Protein AF-A0A7F5RDA1-F1 (afdb_monomer_lite)

Radius of gyration: 29.88 Å; chains: 1; bounding box: 50×52×78 Å

Organism: Agrilus planipennis (NCBI:txid224129)

pLDDT: mean 78.83, std 20.37, range [35.5, 97.31]

Sequence (115 aa):
MEKRYKLVNLDRPDRLELRMHDFHASDVPRGCAPYSLDVLADSQQRKLNKLKVNIVRENQKYLAIHPEVRALVALLLRYIFAKFPHFHIHRSITDFFSQSRAEIENAVTEYLLEK

Structure (mmCIF, N/CA/C/O backbone):
data_AF-A0A7F5RDA1-F1
#
_entry.id   AF-A0A7F5RDA1-F1
#
loop_
_atom_site.group_PDB
_atom_site.id
_atom_site.type_symbol
_atom_site.label_atom_id
_atom_site.label_alt_id
_atom_site.label_comp_id
_atom_site.label_asym_id
_atom_site.label_entity_id
_atom_site.label_seq_id
_atom_site.pdbx_PDB_ins_code
_atom_site.Cartn_x
_atom_site.Cartn_y
_atom_site.Cartn_z
_atom_site.occupancy
_atom_site.B_iso_or_equiv
_atom_site.auth_seq_id
_atom_site.auth_comp_id
_atom_site.auth_asym_id
_atom_site.auth_atom_id
_atom_site.pdbx_PDB_model_num
ATOM 1 N N . MET A 1 1 ? 11.319 39.990 -41.367 1.00 37.06 1 MET A N 1
ATOM 2 C CA . MET A 1 1 ? 10.971 39.442 -42.694 1.00 37.06 1 MET A CA 1
ATOM 3 C C . MET A 1 1 ? 11.140 37.935 -42.660 1.00 37.06 1 MET A C 1
ATOM 5 O O . MET A 1 1 ? 12.115 37.449 -4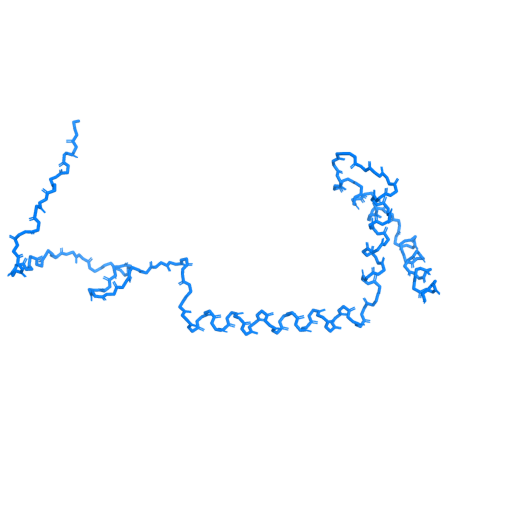2.101 1.00 37.06 1 MET A O 1
ATOM 9 N N . GLU A 1 2 ? 10.138 37.232 -43.174 1.00 35.53 2 GLU A N 1
ATOM 10 C CA . GLU A 1 2 ? 9.931 35.784 -43.117 1.00 35.53 2 GLU A CA 1
ATOM 11 C C . GLU A 1 2 ? 11.100 34.975 -43.690 1.00 35.53 2 GLU A C 1
ATOM 13 O O . GLU A 1 2 ? 11.558 35.220 -44.808 1.00 35.53 2 GLU A O 1
ATOM 18 N N . LYS A 1 3 ? 11.530 33.932 -42.972 1.00 39.75 3 LYS A N 1
ATOM 19 C CA . LYS A 1 3 ? 12.327 32.863 -43.580 1.00 39.75 3 LYS A CA 1
ATOM 20 C C . LYS A 1 3 ? 11.365 31.928 -44.313 1.00 39.75 3 LYS A C 1
ATOM 22 O O . LYS A 1 3 ? 10.772 31.038 -43.715 1.00 39.75 3 LYS A O 1
ATOM 27 N N . ARG A 1 4 ? 11.182 32.174 -45.613 1.00 35.50 4 ARG A N 1
ATOM 28 C CA . ARG A 1 4 ? 10.452 31.282 -46.524 1.00 35.50 4 ARG A CA 1
ATOM 29 C C . ARG A 1 4 ? 11.172 29.935 -46.606 1.00 35.50 4 ARG A C 1
ATOM 31 O O . ARG A 1 4 ? 12.271 29.855 -47.152 1.00 35.50 4 ARG A O 1
ATOM 38 N N . TYR A 1 5 ? 10.542 28.882 -46.097 1.00 38.34 5 TYR A N 1
ATOM 39 C CA . TYR A 1 5 ? 10.940 27.506 -46.377 1.00 38.34 5 TYR A CA 1
ATOM 40 C C . TYR A 1 5 ? 10.716 27.229 -47.866 1.00 38.34 5 TYR A C 1
ATOM 42 O O . TYR A 1 5 ? 9.590 27.305 -48.355 1.00 38.34 5 TYR A O 1
ATOM 50 N N . LYS A 1 6 ? 11.786 26.925 -48.605 1.00 39.88 6 LYS A N 1
ATOM 51 C CA . LYS A 1 6 ? 11.656 26.316 -49.930 1.00 39.88 6 LYS A CA 1
ATOM 52 C C . LYS A 1 6 ? 11.524 24.812 -49.729 1.00 39.88 6 LYS A C 1
ATOM 54 O O . LYS A 1 6 ? 12.502 24.144 -49.410 1.00 39.88 6 LYS A O 1
ATOM 59 N N . LEU A 1 7 ? 10.309 24.304 -49.916 1.00 46.53 7 LEU A N 1
ATOM 60 C CA . LEU A 1 7 ? 10.079 22.905 -50.253 1.00 46.53 7 LEU A CA 1
ATOM 61 C C . LEU A 1 7 ? 10.786 22.657 -51.590 1.00 46.53 7 LEU A C 1
ATOM 63 O O . LEU A 1 7 ? 10.384 23.209 -52.614 1.00 46.53 7 LEU A O 1
ATOM 67 N N . VAL A 1 8 ? 11.886 21.909 -51.570 1.00 43.41 8 VAL A N 1
ATOM 68 C CA . VAL A 1 8 ? 12.525 21.440 -52.799 1.00 43.41 8 VAL A CA 1
ATOM 69 C C . VAL A 1 8 ? 11.970 20.053 -53.070 1.00 43.41 8 VAL A C 1
ATOM 71 O O . VAL A 1 8 ? 12.173 19.132 -52.282 1.00 43.41 8 VAL A O 1
ATOM 74 N N . ASN A 1 9 ? 11.219 19.961 -54.167 1.00 38.00 9 ASN A N 1
ATOM 75 C CA . ASN A 1 9 ? 10.690 18.728 -54.728 1.00 38.00 9 ASN A CA 1
ATOM 76 C C . ASN A 1 9 ? 11.792 17.660 -54.801 1.00 38.00 9 ASN A C 1
ATOM 78 O O . ASN A 1 9 ? 12.859 17.899 -55.374 1.00 38.00 9 ASN A O 1
ATOM 82 N N . LEU A 1 10 ? 11.517 16.495 -54.207 1.00 43.59 10 LEU A N 1
ATOM 83 C CA . LEU A 1 10 ? 12.310 15.281 -54.366 1.00 43.59 10 LEU A CA 1
ATOM 84 C C . LEU A 1 10 ? 12.111 14.751 -55.790 1.00 43.59 10 LEU A C 1
ATOM 86 O O . LEU A 1 10 ? 11.250 13.916 -56.025 1.00 43.59 10 LEU A O 1
ATOM 90 N N . ASP A 1 11 ? 12.925 15.226 -56.724 1.00 41.59 11 ASP A N 1
ATOM 91 C CA . ASP A 1 11 ? 13.072 14.627 -58.051 1.00 41.59 11 ASP A CA 1
ATOM 92 C C . ASP A 1 11 ? 14.565 14.536 -58.385 1.00 41.59 11 ASP A C 1
ATOM 94 O O . ASP A 1 11 ? 15.102 15.395 -59.087 1.00 41.59 11 ASP A O 1
ATOM 98 N N . ARG A 1 12 ? 15.251 13.532 -57.806 1.00 39.81 12 ARG A N 1
ATOM 99 C CA . ARG A 1 12 ? 16.418 12.794 -58.358 1.00 39.81 12 ARG A CA 1
ATOM 100 C C . ARG A 1 12 ? 17.105 11.928 -57.279 1.00 39.81 12 ARG A C 1
ATOM 102 O O . ARG A 1 12 ? 17.445 12.465 -56.226 1.00 39.81 12 ARG A O 1
ATOM 109 N N . PRO A 1 13 ? 17.380 10.635 -57.542 1.00 41.84 13 PRO A N 1
ATOM 110 C CA . PRO A 1 13 ? 17.905 9.708 -56.534 1.00 41.84 13 PRO A CA 1
ATOM 111 C C . PRO A 1 13 ? 19.432 9.725 -56.299 1.00 41.84 13 PRO A C 1
ATOM 113 O O . PRO A 1 13 ? 19.883 9.050 -55.381 1.00 41.84 13 PRO A O 1
ATOM 116 N N . ASP A 1 14 ? 20.244 10.508 -57.029 1.00 40.12 14 ASP A N 1
ATOM 117 C CA . ASP A 1 14 ? 21.689 10.192 -57.132 1.00 40.12 14 ASP A CA 1
ATOM 118 C C . ASP A 1 14 ? 22.685 11.305 -56.742 1.00 40.12 14 ASP A C 1
ATOM 120 O O . ASP A 1 14 ? 23.835 11.301 -57.183 1.00 40.12 14 ASP A O 1
ATOM 124 N N . ARG A 1 15 ? 22.314 12.277 -55.900 1.00 40.91 15 ARG A N 1
ATOM 125 C CA . ARG A 1 15 ? 23.298 13.239 -55.354 1.00 40.91 15 ARG A CA 1
ATOM 126 C C . ARG A 1 15 ? 23.169 13.412 -53.847 1.00 40.91 15 ARG A C 1
ATOM 128 O O . ARG A 1 15 ? 22.481 14.302 -53.358 1.00 40.91 15 ARG A O 1
ATOM 135 N N . LEU A 1 16 ? 23.911 12.581 -53.116 1.00 47.62 16 LEU A N 1
ATOM 136 C CA . LEU A 1 16 ? 24.330 12.873 -51.749 1.00 47.62 16 LEU A CA 1
ATOM 137 C C . LEU A 1 16 ? 25.298 14.064 -51.775 1.00 47.62 16 LEU A C 1
ATOM 139 O O . LEU A 1 16 ? 26.506 13.896 -51.923 1.00 47.62 16 LEU A O 1
ATOM 143 N N . GLU A 1 17 ? 24.780 15.275 -51.588 1.00 46.06 17 GLU A N 1
ATOM 144 C CA . GLU A 1 17 ? 25.593 16.323 -50.977 1.00 46.06 17 GLU A CA 1
ATOM 145 C C . GLU A 1 17 ? 25.880 15.874 -49.540 1.00 46.06 17 GLU A C 1
ATOM 147 O O . GLU A 1 17 ? 25.048 16.025 -48.643 1.00 46.06 17 GLU A O 1
ATOM 152 N N . LEU A 1 18 ? 27.055 15.277 -49.313 1.00 48.94 18 LEU A N 1
ATOM 153 C CA . LEU A 1 18 ? 27.649 15.194 -47.982 1.00 48.94 18 LEU A CA 1
ATOM 154 C C . LEU A 1 18 ? 27.946 16.626 -47.532 1.00 48.94 18 LEU A C 1
ATOM 156 O O . LEU A 1 18 ? 29.062 17.124 -47.642 1.00 48.94 18 LEU A O 1
ATOM 160 N N . ARG A 1 19 ? 26.915 17.312 -47.037 1.00 51.22 19 ARG A N 1
ATOM 161 C CA . ARG A 1 19 ? 27.124 18.465 -46.175 1.00 51.22 19 ARG A CA 1
ATOM 162 C C . ARG A 1 19 ? 27.894 17.935 -44.976 1.00 51.22 19 ARG A C 1
ATOM 164 O O . ARG A 1 19 ? 27.397 17.051 -44.280 1.00 51.22 19 ARG A O 1
ATOM 171 N N . MET A 1 20 ? 29.119 18.420 -44.795 1.00 51.47 20 MET A N 1
ATOM 172 C CA . MET A 1 20 ? 29.875 18.240 -43.562 1.00 51.47 20 MET A CA 1
ATOM 173 C C . MET A 1 20 ? 29.068 18.888 -42.435 1.00 51.47 20 MET A C 1
ATOM 175 O O . MET A 1 20 ? 29.202 20.077 -42.168 1.00 51.47 20 MET A O 1
ATOM 179 N N . HIS A 1 21 ? 28.154 18.125 -41.849 1.00 61.19 21 HIS A N 1
ATOM 180 C CA . HIS A 1 21 ? 27.632 18.410 -40.529 1.00 61.19 21 HIS A CA 1
ATOM 181 C C . HIS A 1 21 ? 28.572 17.728 -39.543 1.00 61.19 21 HIS A C 1
ATOM 183 O O . HIS A 1 21 ? 28.879 16.543 -39.702 1.00 61.19 21 HIS A O 1
ATOM 189 N N . ASP A 1 22 ? 29.065 18.496 -38.575 1.00 64.12 22 ASP A N 1
ATOM 190 C CA . ASP A 1 22 ? 29.837 17.958 -37.463 1.00 64.12 22 ASP A CA 1
ATOM 191 C C . ASP A 1 22 ? 29.021 16.857 -36.785 1.00 64.12 22 ASP A C 1
ATOM 193 O O . ASP A 1 22 ? 27.824 17.023 -36.552 1.00 64.12 22 ASP A O 1
ATOM 197 N N . PHE A 1 23 ? 29.664 15.722 -36.508 1.00 63.78 23 PHE A N 1
ATOM 198 C CA . PHE A 1 23 ? 29.030 14.601 -35.824 1.00 63.78 23 PHE A CA 1
ATOM 199 C C . PHE A 1 23 ? 28.402 15.084 -34.513 1.00 63.78 23 PHE A C 1
ATOM 201 O O . PHE A 1 23 ? 29.120 15.496 -33.598 1.00 63.78 23 PHE A O 1
ATOM 208 N N . HIS A 1 24 ? 27.077 15.001 -34.401 1.00 62.94 24 HIS A N 1
ATOM 209 C CA . HIS A 1 24 ? 26.389 15.195 -33.136 1.00 62.94 24 HIS A CA 1
ATOM 210 C C . HIS A 1 24 ? 26.016 13.824 -32.568 1.00 62.94 24 HIS A C 1
ATOM 212 O O . HIS A 1 24 ? 25.428 12.991 -33.250 1.00 62.94 24 HIS A O 1
ATOM 218 N N . ALA A 1 25 ? 26.328 13.559 -31.297 1.00 62.22 25 ALA A N 1
ATOM 219 C CA . ALA A 1 25 ? 26.115 12.239 -30.682 1.00 62.22 25 ALA A CA 1
ATOM 220 C C . ALA A 1 25 ? 24.635 11.798 -30.618 1.00 62.22 25 ALA A C 1
ATOM 222 O O . ALA A 1 25 ? 24.342 10.643 -30.319 1.00 62.22 25 ALA A O 1
ATOM 223 N N . SER A 1 26 ? 23.708 12.718 -30.887 1.00 63.25 26 SER A N 1
ATOM 224 C CA . SER A 1 26 ? 22.268 12.464 -30.989 1.00 63.25 26 SER A CA 1
ATOM 225 C C . SER A 1 26 ? 21.754 12.400 -32.433 1.00 63.25 26 SER A C 1
ATOM 227 O O . SER A 1 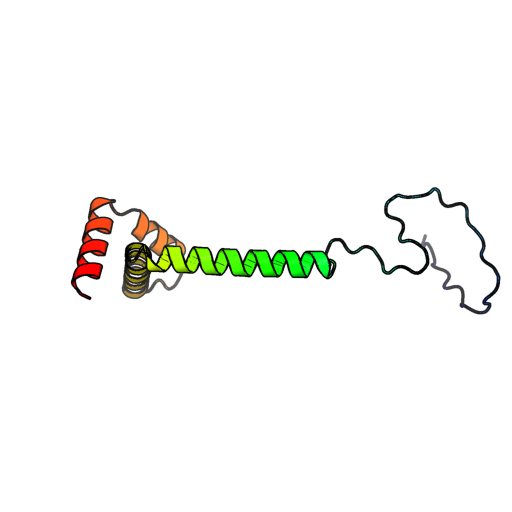26 ? 20.544 12.298 -32.633 1.00 63.25 26 SER A O 1
ATOM 229 N N . ASP A 1 27 ? 22.638 12.472 -33.433 1.00 68.00 27 ASP A N 1
ATOM 230 C CA . ASP A 1 27 ? 22.268 12.262 -34.828 1.00 68.00 27 ASP A CA 1
ATOM 231 C C . ASP A 1 27 ? 21.885 10.800 -35.041 1.00 68.00 27 ASP A C 1
ATOM 233 O O . ASP A 1 27 ? 22.611 9.863 -34.701 1.00 68.00 27 ASP A O 1
ATOM 237 N N . VAL A 1 28 ? 20.707 10.600 -35.621 1.00 65.94 28 VAL A N 1
ATOM 238 C CA . VAL A 1 28 ? 20.181 9.273 -35.918 1.00 65.94 28 VAL A CA 1
ATOM 239 C C . VAL A 1 28 ? 20.999 8.693 -37.076 1.00 65.94 28 VAL A C 1
ATOM 241 O O . VAL A 1 28 ? 21.059 9.321 -38.138 1.00 65.94 28 VAL A O 1
ATOM 244 N N . PRO A 1 29 ? 21.628 7.510 -36.924 1.00 71.00 29 PRO A N 1
ATOM 245 C CA . PRO A 1 29 ? 22.377 6.892 -38.010 1.00 71.00 29 PRO A CA 1
ATOM 246 C C . PRO A 1 29 ? 21.503 6.730 -39.257 1.00 71.00 29 PRO A C 1
ATOM 248 O O . PRO A 1 29 ? 20.323 6.384 -39.162 1.00 71.00 29 PRO A O 1
ATOM 251 N N . ARG A 1 30 ? 22.077 6.963 -40.443 1.00 65.25 30 ARG A N 1
ATOM 252 C CA . ARG A 1 30 ? 21.354 6.788 -41.712 1.00 65.25 30 ARG A CA 1
ATOM 253 C C . ARG A 1 30 ? 20.753 5.380 -41.793 1.00 65.25 30 ARG A C 1
ATOM 255 O O . ARG A 1 30 ? 21.473 4.398 -41.655 1.00 65.25 30 ARG A O 1
ATOM 262 N N . GLY A 1 31 ? 19.445 5.305 -42.043 1.00 64.88 31 GLY A N 1
ATOM 263 C CA . GLY A 1 31 ? 18.693 4.046 -42.115 1.00 64.88 31 GLY A CA 1
ATOM 264 C C . GLY A 1 31 ? 18.102 3.562 -40.784 1.00 64.88 31 GLY A C 1
ATOM 265 O O . GLY A 1 31 ? 17.379 2.570 -40.788 1.00 64.88 31 GLY A O 1
ATOM 266 N N . CYS A 1 32 ? 18.352 4.255 -39.669 1.00 62.84 32 CYS A N 1
ATOM 267 C CA . CYS A 1 32 ? 17.727 3.967 -38.378 1.00 62.84 32 CYS A CA 1
ATOM 268 C C . CYS A 1 32 ? 16.523 4.881 -38.114 1.00 62.84 32 CYS A C 1
ATOM 270 O O . CYS A 1 32 ? 16.484 6.033 -38.549 1.00 62.84 32 CYS A O 1
ATOM 272 N N . ALA A 1 33 ? 15.540 4.368 -37.369 1.00 59.59 33 ALA A N 1
ATOM 273 C CA . ALA A 1 33 ? 14.450 5.184 -36.845 1.00 59.59 33 ALA A CA 1
ATOM 274 C C . ALA A 1 33 ? 14.986 6.211 -35.825 1.00 59.59 33 ALA A C 1
ATOM 276 O O . ALA A 1 33 ? 15.992 5.930 -35.164 1.00 59.59 33 ALA A O 1
ATOM 277 N N . PRO A 1 34 ? 14.334 7.379 -35.665 1.00 62.66 34 PRO A N 1
ATOM 278 C CA . PRO A 1 34 ? 14.766 8.379 -34.700 1.00 62.66 34 PRO A CA 1
ATOM 279 C C . PRO A 1 34 ? 14.842 7.811 -33.283 1.00 62.66 34 PRO A C 1
ATOM 281 O O . PRO A 1 34 ? 13.908 7.142 -32.842 1.00 62.66 34 PRO A O 1
ATOM 284 N N . TYR A 1 35 ? 15.932 8.094 -32.560 1.00 59.56 35 TYR A N 1
ATOM 285 C CA . TYR A 1 35 ? 16.025 7.780 -31.133 1.00 59.56 35 TYR A CA 1
ATOM 286 C C . TYR A 1 35 ? 14.955 8.584 -30.384 1.00 59.56 35 TYR A C 1
ATOM 288 O O . TYR A 1 35 ? 15.126 9.774 -30.129 1.00 59.56 35 TYR A O 1
ATOM 296 N N . SER A 1 36 ? 13.839 7.940 -30.046 1.00 62.62 36 SER A N 1
ATOM 297 C CA . SER A 1 36 ? 12.848 8.488 -29.125 1.00 62.62 36 SER A CA 1
ATOM 298 C C . SER A 1 36 ? 13.161 7.965 -27.730 1.00 62.62 36 SER A C 1
ATOM 300 O O . SER A 1 36 ? 13.085 6.763 -27.479 1.00 62.62 36 SER A O 1
ATOM 302 N N . LEU A 1 37 ? 13.519 8.871 -26.819 1.00 60.28 37 LEU A N 1
ATOM 303 C CA . LEU A 1 37 ? 13.723 8.543 -25.403 1.00 60.28 37 LEU A CA 1
ATOM 304 C C . LEU A 1 37 ? 12.433 8.044 -24.728 1.00 60.28 37 LEU A C 1
ATOM 306 O O . LEU A 1 37 ? 12.497 7.440 -23.660 1.00 60.28 37 LEU A O 1
ATOM 310 N N . ASP A 1 38 ? 11.284 8.256 -25.373 1.00 63.06 38 ASP A N 1
ATOM 311 C CA . ASP A 1 38 ? 9.962 7.866 -24.888 1.00 63.06 38 ASP A CA 1
ATOM 312 C C . ASP A 1 38 ? 9.593 6.418 -25.251 1.00 63.06 38 ASP A C 1
ATOM 314 O O . ASP A 1 38 ? 8.578 5.900 -24.781 1.00 63.06 38 ASP A O 1
ATOM 318 N N . VAL A 1 39 ? 10.402 5.739 -26.075 1.00 70.50 39 VAL A N 1
ATOM 319 C CA . VAL A 1 39 ? 10.116 4.379 -26.548 1.00 70.50 39 VAL A CA 1
ATOM 320 C C . VAL A 1 39 ? 11.179 3.413 -26.041 1.00 70.50 39 VAL A C 1
ATOM 322 O O . VAL A 1 39 ? 12.333 3.428 -26.465 1.00 70.50 39 VAL A O 1
ATOM 325 N N . LEU A 1 40 ? 10.771 2.528 -25.130 1.00 79.19 40 LEU A N 1
ATOM 326 C CA . LEU A 1 40 ? 11.610 1.424 -24.677 1.00 79.19 40 LEU A CA 1
ATOM 327 C C . LEU A 1 40 ? 11.847 0.445 -25.829 1.00 79.19 40 LEU A C 1
ATOM 329 O O . LEU A 1 40 ? 10.904 0.001 -26.480 1.00 79.19 40 LEU A O 1
ATOM 333 N N . ALA A 1 41 ? 13.098 0.035 -26.022 1.00 82.38 41 ALA A N 1
ATOM 334 C CA . ALA A 1 41 ? 13.416 -1.070 -26.918 1.00 82.38 41 ALA A CA 1
ATOM 335 C C . ALA A 1 41 ? 12.764 -2.374 -26.422 1.00 82.38 41 ALA A C 1
ATOM 337 O O . ALA A 1 41 ? 12.596 -2.579 -25.217 1.00 82.38 41 ALA A O 1
ATOM 338 N N . ASP A 1 42 ? 12.488 -3.323 -27.318 1.00 83.69 42 ASP A N 1
ATOM 339 C CA . ASP A 1 42 ? 11.819 -4.590 -26.972 1.00 83.69 42 ASP A CA 1
ATOM 340 C C . ASP A 1 42 ? 12.510 -5.367 -25.838 1.00 83.69 42 ASP A C 1
ATOM 342 O O . ASP A 1 42 ? 11.873 -6.029 -25.015 1.00 83.69 42 ASP A O 1
ATOM 346 N N . SER A 1 43 ? 13.843 -5.320 -25.772 1.00 85.81 43 SER A N 1
ATOM 347 C CA . SER A 1 43 ? 14.619 -5.922 -24.680 1.00 85.81 43 SER A CA 1
ATOM 348 C C . SER A 1 43 ? 14.362 -5.228 -23.335 1.00 85.81 43 SER A C 1
ATOM 350 O O . SER A 1 43 ? 14.182 -5.903 -22.318 1.00 85.81 43 SER A O 1
ATOM 352 N N . GLN A 1 44 ? 14.281 -3.897 -23.330 1.00 86.50 44 GLN A N 1
ATOM 353 C CA . GLN A 1 44 ? 13.977 -3.086 -22.152 1.00 86.50 44 GLN A CA 1
ATOM 354 C C . GLN A 1 44 ? 12.525 -3.286 -21.711 1.00 86.50 44 GLN A C 1
ATOM 356 O O . GLN A 1 44 ? 12.278 -3.501 -20.525 1.00 86.50 44 GLN A O 1
ATOM 361 N N . GLN A 1 45 ? 11.580 -3.324 -22.653 1.00 87.31 45 GLN A N 1
ATOM 362 C CA . GLN A 1 45 ? 10.173 -3.597 -22.369 1.00 87.31 45 GLN A CA 1
ATOM 363 C C . GLN A 1 45 ? 9.985 -4.986 -21.744 1.00 87.31 45 GLN A C 1
ATOM 365 O O . GLN A 1 45 ? 9.286 -5.130 -20.739 1.00 87.31 45 GLN A O 1
ATOM 370 N N . ARG A 1 46 ? 10.658 -6.017 -22.276 1.00 91.38 46 ARG A N 1
ATOM 371 C CA . ARG A 1 46 ? 10.645 -7.369 -21.689 1.00 91.38 46 ARG A CA 1
ATOM 372 C C . ARG A 1 46 ? 11.201 -7.382 -20.266 1.00 91.38 46 ARG A C 1
ATOM 374 O O . ARG A 1 46 ? 10.608 -8.005 -19.383 1.00 91.38 46 ARG A O 1
ATOM 381 N N . LYS A 1 47 ? 12.302 -6.665 -20.019 1.00 94.19 47 LYS A N 1
ATOM 382 C CA . LYS A 1 47 ? 12.890 -6.532 -18.678 1.00 94.19 47 LYS A CA 1
ATOM 383 C C . LYS A 1 47 ? 11.939 -5.815 -17.713 1.00 94.19 47 LYS A C 1
ATOM 385 O O . LYS A 1 47 ? 11.739 -6.298 -16.600 1.00 94.19 47 LYS A O 1
ATOM 390 N N . LEU A 1 48 ? 11.312 -4.723 -18.151 1.00 91.50 48 LEU A N 1
ATOM 391 C CA . LEU A 1 48 ? 10.326 -3.977 -17.370 1.00 91.50 48 LEU A CA 1
ATOM 392 C C . LEU A 1 48 ? 9.108 -4.840 -17.028 1.00 91.50 48 LEU A C 1
ATOM 394 O O . LEU A 1 48 ? 8.673 -4.857 -15.881 1.00 91.50 48 LEU A O 1
ATOM 398 N N . ASN A 1 49 ? 8.581 -5.593 -17.993 1.00 92.56 49 ASN A N 1
ATOM 399 C CA . ASN A 1 49 ? 7.443 -6.480 -17.763 1.00 92.56 49 ASN A CA 1
ATOM 400 C C . ASN A 1 49 ? 7.781 -7.565 -16.733 1.00 92.56 49 ASN A C 1
ATOM 402 O O . ASN A 1 49 ? 7.004 -7.789 -15.807 1.00 92.56 49 ASN A O 1
ATOM 406 N N . LYS A 1 50 ? 8.965 -8.186 -16.835 1.00 96.31 50 LYS A N 1
ATOM 407 C CA . LYS A 1 50 ? 9.429 -9.171 -15.846 1.00 96.31 50 LYS A CA 1
ATOM 408 C C . LYS A 1 50 ? 9.538 -8.560 -14.444 1.00 96.31 50 LYS A C 1
ATOM 410 O O . LYS A 1 50 ? 9.104 -9.181 -13.478 1.00 96.31 50 LYS A O 1
ATOM 415 N N . LEU A 1 51 ? 10.065 -7.339 -14.340 1.00 96.69 51 LEU A N 1
ATOM 416 C CA . LEU A 1 51 ? 10.141 -6.611 -13.073 1.00 96.69 51 LEU A CA 1
ATOM 417 C C . LEU A 1 51 ? 8.746 -6.329 -12.496 1.00 96.69 51 LEU A C 1
ATOM 419 O O . LEU A 1 51 ? 8.500 -6.638 -11.335 1.00 96.69 51 LEU A O 1
ATOM 423 N N . LYS A 1 52 ? 7.815 -5.810 -13.306 1.00 95.06 52 LYS A N 1
ATOM 424 C CA . LYS A 1 52 ? 6.431 -5.536 -12.882 1.00 95.06 52 LYS A CA 1
ATOM 425 C C . LYS A 1 52 ? 5.738 -6.790 -12.351 1.00 95.06 52 LYS A C 1
ATOM 427 O O . LYS A 1 52 ? 5.103 -6.730 -11.304 1.00 95.06 52 LYS A O 1
ATOM 432 N N . VAL A 1 53 ? 5.892 -7.926 -13.035 1.00 96.94 53 VAL A N 1
ATOM 433 C CA . VAL A 1 53 ? 5.326 -9.212 -12.590 1.00 96.94 53 VAL A CA 1
ATOM 434 C C . VAL A 1 53 ? 5.890 -9.625 -11.231 1.00 96.94 53 VAL A C 1
ATOM 436 O O . VAL A 1 53 ? 5.128 -10.040 -10.358 1.00 96.94 53 VAL A O 1
ATOM 439 N N . ASN A 1 54 ? 7.203 -9.487 -11.031 1.00 96.69 54 ASN A N 1
ATOM 440 C CA . ASN A 1 54 ? 7.829 -9.803 -9.748 1.00 96.69 54 ASN A CA 1
ATOM 441 C C . ASN A 1 54 ? 7.310 -8.896 -8.626 1.00 96.69 54 ASN A C 1
ATOM 443 O O . ASN A 1 54 ? 6.892 -9.413 -7.595 1.00 96.69 54 ASN A O 1
ATOM 447 N N . ILE A 1 55 ? 7.235 -7.583 -8.865 1.00 97.31 55 ILE A N 1
ATO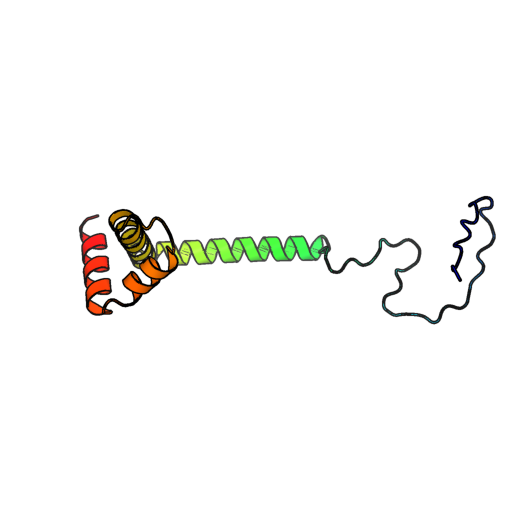M 448 C CA . ILE A 1 55 ? 6.706 -6.612 -7.895 1.00 97.31 55 ILE A CA 1
ATOM 449 C C . ILE A 1 55 ? 5.257 -6.945 -7.527 1.00 97.31 55 ILE A C 1
ATOM 451 O O . ILE A 1 55 ? 4.911 -6.991 -6.352 1.00 97.31 55 ILE A O 1
ATOM 455 N N . VAL A 1 56 ? 4.397 -7.226 -8.512 1.00 97.31 56 VAL A N 1
ATOM 456 C CA . VAL A 1 56 ? 2.997 -7.598 -8.248 1.00 97.31 56 VAL A CA 1
ATOM 457 C C . VAL A 1 56 ? 2.924 -8.858 -7.389 1.00 97.31 56 VAL A C 1
ATOM 459 O O . VAL A 1 56 ? 2.155 -8.901 -6.431 1.00 97.31 56 VAL A O 1
ATOM 462 N N . ARG A 1 57 ? 3.743 -9.870 -7.693 1.00 97.00 57 ARG A N 1
ATOM 463 C CA . ARG A 1 57 ? 3.792 -11.113 -6.917 1.00 97.00 57 ARG A CA 1
ATOM 464 C C . ARG A 1 57 ? 4.257 -10.871 -5.479 1.00 97.00 57 ARG A C 1
ATOM 466 O O . ARG A 1 57 ? 3.698 -11.462 -4.559 1.00 97.00 57 ARG A O 1
ATOM 473 N N . GLU A 1 58 ? 5.273 -10.041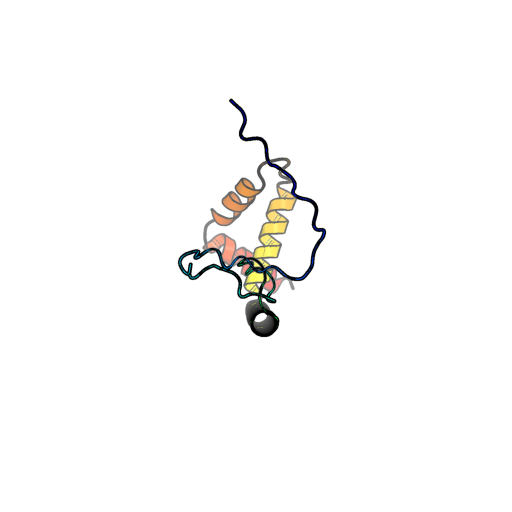 -5.277 1.00 97.25 58 GLU A N 1
ATOM 474 C CA . GLU A 1 58 ? 5.781 -9.682 -3.947 1.00 97.25 58 GLU A CA 1
ATOM 475 C C . GLU A 1 58 ? 4.743 -8.893 -3.146 1.00 97.25 58 GLU A C 1
ATOM 477 O O . GLU A 1 58 ? 4.445 -9.262 -2.012 1.00 97.25 58 GLU A O 1
ATOM 482 N N . ASN A 1 59 ? 4.099 -7.903 -3.765 1.00 96.25 59 ASN A N 1
ATOM 483 C CA . ASN A 1 59 ? 3.024 -7.131 -3.145 1.00 96.25 59 ASN A CA 1
ATOM 484 C C . ASN A 1 59 ? 1.841 -8.023 -2.748 1.00 96.25 59 ASN A C 1
ATOM 486 O O . ASN A 1 59 ? 1.300 -7.879 -1.657 1.00 96.25 59 ASN A O 1
ATOM 490 N N . GLN A 1 60 ? 1.446 -8.975 -3.599 1.00 95.69 60 GLN A N 1
ATOM 491 C CA . GLN A 1 60 ? 0.379 -9.926 -3.274 1.00 95.69 60 GLN A CA 1
ATOM 492 C C . GLN A 1 60 ? 0.743 -10.814 -2.084 1.00 95.69 60 GLN A C 1
ATOM 494 O O . GLN A 1 60 ? -0.092 -11.020 -1.207 1.00 95.69 60 GLN A O 1
ATOM 499 N N . LYS A 1 61 ? 1.984 -11.315 -2.027 1.00 96.50 61 LYS A N 1
ATOM 500 C CA . LYS A 1 61 ? 2.468 -12.081 -0.870 1.00 96.50 61 LYS A CA 1
ATOM 501 C C . LYS A 1 61 ? 2.431 -11.243 0.403 1.00 96.50 61 LYS A C 1
ATOM 503 O O . LYS A 1 61 ? 1.937 -11.724 1.415 1.00 96.50 61 LYS A O 1
ATOM 508 N N . TYR A 1 62 ? 2.901 -10.000 0.335 1.00 96.12 62 TYR A N 1
ATOM 509 C CA . TYR A 1 62 ? 2.854 -9.073 1.461 1.00 96.12 62 TYR A CA 1
ATOM 510 C C . TYR A 1 62 ? 1.411 -8.867 1.946 1.00 96.12 62 TYR A C 1
ATOM 512 O O . TYR A 1 62 ? 1.101 -9.141 3.100 1.00 96.12 62 TYR A O 1
ATOM 520 N N . LEU A 1 63 ? 0.487 -8.502 1.054 1.00 95.06 63 LEU A N 1
ATOM 521 C CA . LEU A 1 63 ? -0.921 -8.285 1.412 1.00 95.06 63 LEU A CA 1
ATOM 522 C C . LEU A 1 63 ? -1.628 -9.547 1.936 1.00 95.06 63 LEU A C 1
ATOM 524 O O . LEU A 1 63 ? -2.580 -9.432 2.703 1.00 95.06 63 LEU A O 1
ATOM 528 N N . ALA A 1 64 ? -1.188 -10.741 1.530 1.00 93.69 64 ALA A N 1
ATOM 529 C CA . ALA A 1 64 ? -1.721 -11.999 2.047 1.00 93.69 64 ALA A CA 1
ATOM 530 C C . ALA A 1 64 ? -1.268 -12.287 3.488 1.00 93.69 64 ALA A C 1
ATOM 532 O O . ALA A 1 64 ? -2.039 -12.851 4.261 1.00 93.69 64 ALA A O 1
ATOM 533 N N . ILE A 1 65 ? -0.038 -11.903 3.841 1.00 96.62 65 ILE A N 1
ATOM 534 C CA . ILE A 1 65 ? 0.541 -12.096 5.182 1.00 96.62 65 ILE A CA 1
ATOM 535 C C . ILE A 1 65 ? 0.064 -11.011 6.159 1.00 96.62 65 ILE A C 1
ATOM 537 O O . ILE A 1 65 ? 0.008 -11.265 7.357 1.00 96.62 65 ILE A O 1
ATOM 541 N N . HIS A 1 66 ? -0.315 -9.839 5.644 1.00 95.69 66 HIS A N 1
ATOM 542 C CA . HIS A 1 66 ? -0.671 -8.657 6.428 1.00 95.69 66 HIS A CA 1
ATOM 543 C C . HIS A 1 66 ? -2.173 -8.309 6.319 1.00 95.69 66 HIS A C 1
ATOM 545 O O . HIS A 1 66 ? -2.545 -7.336 5.644 1.00 95.69 66 HIS A O 1
ATOM 551 N N . PRO A 1 67 ? -3.084 -9.092 6.942 1.00 94.06 67 PRO A N 1
ATOM 552 C CA . PRO A 1 67 ? -4.526 -8.840 6.890 1.00 94.06 67 PRO A CA 1
ATOM 553 C C . PRO A 1 67 ? -4.936 -7.495 7.511 1.00 94.06 67 PRO A C 1
ATOM 555 O O . PRO A 1 67 ? -5.989 -6.961 7.146 1.00 94.06 67 PRO A O 1
ATOM 558 N N . GLU A 1 68 ? -4.110 -6.925 8.390 1.00 95.19 68 GLU A N 1
ATOM 559 C CA . GLU A 1 68 ? -4.269 -5.601 8.989 1.00 95.19 68 GLU A CA 1
ATOM 560 C C . GLU A 1 68 ? -4.341 -4.488 7.938 1.00 95.19 68 GLU A C 1
ATOM 562 O O . GLU A 1 68 ? -5.123 -3.552 8.087 1.00 95.19 68 GLU A O 1
ATOM 567 N N . VAL A 1 69 ? -3.620 -4.615 6.818 1.00 94.69 69 VAL A N 1
ATOM 568 C CA . VAL A 1 69 ? -3.663 -3.623 5.732 1.00 94.69 69 VAL A CA 1
ATOM 569 C C . VAL A 1 69 ? -5.052 -3.596 5.099 1.00 94.69 69 VAL A C 1
ATOM 571 O O . VAL A 1 69 ? -5.622 -2.534 4.851 1.00 94.69 69 VAL A O 1
ATOM 574 N N . ARG A 1 70 ? -5.643 -4.776 4.882 1.00 93.19 70 ARG A N 1
ATOM 575 C CA . ARG A 1 70 ? -7.011 -4.893 4.364 1.00 93.19 70 ARG A CA 1
ATOM 576 C C . ARG A 1 70 ? -8.031 -4.346 5.362 1.00 93.19 70 ARG A C 1
ATOM 578 O O . ARG A 1 70 ? -8.987 -3.702 4.936 1.00 93.19 70 ARG A O 1
ATOM 585 N N . ALA A 1 71 ? -7.844 -4.613 6.654 1.00 95.00 71 ALA A N 1
ATOM 586 C CA . ALA A 1 71 ? -8.701 -4.082 7.710 1.00 95.00 71 ALA A CA 1
ATOM 587 C C . ALA A 1 71 ? -8.673 -2.549 7.729 1.00 95.00 71 ALA A C 1
ATOM 589 O O . ALA A 1 71 ? -9.722 -1.915 7.664 1.00 95.00 71 ALA A O 1
ATOM 590 N N . LEU A 1 72 ? -7.480 -1.956 7.696 1.00 95.75 72 LEU A N 1
ATOM 591 C CA . LEU A 1 72 ? -7.292 -0.509 7.690 1.00 95.75 72 LEU A CA 1
ATOM 592 C C . LEU A 1 72 ? -7.973 0.161 6.488 1.00 95.75 72 LEU A C 1
ATOM 594 O O . LEU A 1 72 ? -8.677 1.155 6.653 1.00 95.75 72 LEU A O 1
ATOM 598 N N . VAL A 1 73 ? -7.824 -0.408 5.286 1.00 94.94 73 VAL A N 1
ATOM 599 C CA . VAL A 1 73 ? -8.504 0.097 4.080 1.00 94.94 73 VAL A CA 1
ATOM 600 C C . VAL A 1 73 ? -10.025 -0.005 4.218 1.00 94.94 73 VAL A C 1
ATOM 602 O O . VAL A 1 73 ? -10.733 0.941 3.879 1.00 94.94 73 VAL A O 1
ATOM 605 N N . ALA A 1 74 ? -10.545 -1.122 4.733 1.00 95.38 74 ALA A N 1
ATOM 606 C CA . ALA A 1 74 ? -11.982 -1.295 4.932 1.00 95.38 74 ALA A CA 1
ATOM 607 C C . ALA A 1 74 ? -12.549 -0.293 5.952 1.00 95.38 74 ALA A C 1
ATOM 609 O O . ALA A 1 74 ? -13.595 0.304 5.704 1.00 95.38 74 ALA A O 1
ATOM 610 N N . LEU A 1 75 ? -11.848 -0.071 7.065 1.00 95.62 75 LEU A N 1
ATOM 611 C CA . LEU A 1 75 ? -12.227 0.900 8.094 1.00 95.62 75 LEU A CA 1
ATOM 612 C C . LEU A 1 75 ? -12.191 2.335 7.565 1.00 95.62 75 LEU A C 1
ATOM 614 O O . LEU A 1 75 ? -13.142 3.084 7.780 1.00 95.62 75 LEU A O 1
ATOM 618 N N . LEU A 1 76 ? -11.157 2.697 6.800 1.00 95.50 76 LEU A N 1
ATOM 619 C CA . LEU A 1 76 ? -11.081 3.997 6.136 1.00 95.50 76 LEU A CA 1
ATOM 620 C C . LEU A 1 76 ? -12.267 4.205 5.184 1.00 95.50 76 LEU A C 1
ATOM 622 O O . LEU A 1 76 ? -12.902 5.258 5.204 1.00 95.50 76 LEU A O 1
ATOM 626 N N . LEU A 1 77 ? -12.598 3.202 4.365 1.00 94.81 77 LEU A N 1
ATOM 627 C CA . LEU A 1 77 ? -13.742 3.283 3.455 1.00 94.81 77 LEU A CA 1
ATOM 628 C C . LEU A 1 77 ? -15.065 3.408 4.218 1.00 94.81 77 LEU A C 1
ATOM 630 O O . LEU A 1 77 ? -15.880 4.257 3.864 1.00 94.81 77 LEU A O 1
ATOM 634 N N . ARG A 1 78 ? -15.261 2.635 5.297 1.00 94.38 78 ARG A N 1
ATOM 635 C CA . ARG A 1 78 ? -16.427 2.771 6.190 1.00 94.38 78 ARG A CA 1
ATOM 636 C C . ARG A 1 78 ? -16.530 4.191 6.747 1.00 94.38 78 ARG A C 1
ATOM 638 O O . ARG A 1 78 ? -17.606 4.777 6.709 1.00 94.38 78 ARG A O 1
ATOM 645 N N . TYR A 1 79 ? -15.415 4.761 7.197 1.00 93.69 79 TYR A N 1
ATOM 646 C CA . TYR A 1 79 ? -15.361 6.121 7.729 1.00 93.69 79 TYR A CA 1
ATOM 647 C C . TYR A 1 79 ? -15.730 7.179 6.681 1.00 93.69 79 TYR A C 1
ATOM 649 O O . TYR A 1 79 ? -16.546 8.064 6.945 1.00 93.69 79 TYR A O 1
ATOM 657 N N . ILE A 1 80 ? -15.171 7.073 5.471 1.00 93.19 80 ILE A N 1
ATOM 658 C CA . ILE A 1 80 ? -15.478 7.987 4.363 1.00 93.19 80 ILE A CA 1
ATOM 659 C C . ILE A 1 80 ? -16.954 7.876 3.978 1.00 93.19 80 ILE A C 1
ATOM 661 O O . ILE A 1 80 ? -17.625 8.897 3.843 1.00 93.19 80 ILE A O 1
ATOM 665 N N . PHE A 1 81 ? -17.477 6.659 3.827 1.00 91.19 81 PHE A N 1
ATOM 666 C CA . PHE A 1 81 ? -18.875 6.455 3.451 1.00 91.19 81 PHE A CA 1
ATOM 667 C C . PHE A 1 81 ? -19.847 6.924 4.535 1.00 91.19 81 PHE A C 1
ATOM 669 O O . PHE A 1 81 ? -20.869 7.513 4.196 1.00 91.19 81 PHE A O 1
ATOM 676 N N . ALA A 1 82 ? -19.507 6.757 5.816 1.00 90.75 82 ALA A N 1
ATOM 677 C CA . ALA A 1 82 ? -20.304 7.279 6.923 1.00 90.75 82 ALA A CA 1
ATOM 678 C C . ALA A 1 82 ? -20.350 8.817 6.940 1.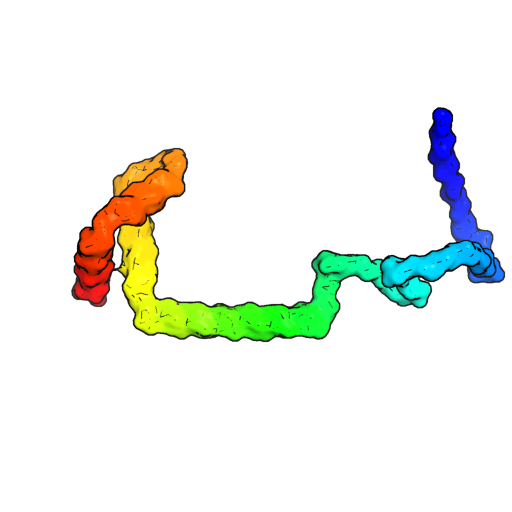00 90.75 82 ALA A C 1
ATOM 680 O O . ALA A 1 82 ? -21.396 9.398 7.216 1.00 90.75 82 ALA A O 1
ATOM 681 N N . LYS A 1 83 ? -19.235 9.488 6.617 1.00 87.38 83 LYS A N 1
ATOM 682 C CA . LYS A 1 83 ? -19.175 10.957 6.539 1.00 87.38 83 LYS A CA 1
ATOM 683 C C . LYS A 1 83 ? -19.815 11.538 5.276 1.00 87.38 83 LYS A C 1
ATOM 685 O O . LYS A 1 83 ? -20.097 12.733 5.256 1.00 87.38 83 LYS A O 1
ATOM 690 N N . PHE A 1 84 ? -19.994 10.728 4.231 1.00 84.94 84 PHE A N 1
ATOM 691 C CA . PHE A 1 84 ? -20.528 11.124 2.924 1.00 84.94 84 PHE A CA 1
ATOM 692 C C . PHE A 1 84 ? -20.003 12.497 2.431 1.00 84.94 84 PHE A C 1
ATOM 694 O O . PHE A 1 84 ? -20.776 13.433 2.183 1.00 84.94 84 PHE A O 1
ATOM 701 N N . PRO A 1 85 ? -18.671 12.680 2.339 1.00 80.88 85 PRO A N 1
ATOM 702 C CA . PRO A 1 85 ? -18.098 13.968 1.980 1.00 80.88 85 PRO A CA 1
ATOM 703 C C . PRO A 1 85 ? -18.441 14.312 0.528 1.00 80.88 85 PRO A C 1
ATOM 705 O O . PRO A 1 85 ? -17.996 13.649 -0.406 1.00 80.88 85 PRO A O 1
ATOM 708 N N . HIS A 1 86 ? -19.209 15.383 0.334 1.00 77.50 86 HIS A N 1
ATOM 709 C CA . HIS A 1 86 ? -19.577 15.869 -0.999 1.00 77.50 86 HIS A CA 1
ATOM 710 C C . HIS A 1 86 ? -18.389 16.544 -1.710 1.00 77.50 86 HIS A C 1
ATOM 712 O O . HIS A 1 86 ? -18.304 16.536 -2.934 1.00 77.50 86 HIS A O 1
ATOM 718 N N . PHE A 1 87 ? -17.448 17.098 -0.936 1.00 81.50 87 PHE A N 1
ATOM 719 C CA . PHE A 1 87 ? -16.224 17.745 -1.411 1.00 81.50 87 PHE A CA 1
ATOM 720 C C . PHE A 1 87 ? -15.060 17.435 -0.453 1.00 81.50 87 PHE A C 1
ATOM 722 O O . PHE A 1 87 ? -15.274 17.127 0.717 1.00 81.50 87 PHE A O 1
ATOM 729 N N . HIS A 1 88 ? -13.817 17.541 -0.936 1.00 84.75 88 HIS A N 1
ATOM 730 C CA . HIS A 1 88 ? -12.588 17.413 -0.131 1.00 84.75 88 HIS A CA 1
ATOM 731 C C . HIS A 1 88 ? -12.412 16.087 0.641 1.00 84.75 88 HIS A C 1
ATOM 733 O O . HIS A 1 88 ? -12.027 16.091 1.808 1.00 84.75 88 HIS A O 1
ATOM 739 N N . ILE A 1 89 ? -12.588 14.944 -0.035 1.00 89.31 89 ILE A N 1
ATOM 740 C CA . ILE A 1 89 ? -12.375 13.586 0.521 1.00 89.31 89 ILE A CA 1
ATOM 741 C C . ILE A 1 89 ? -11.025 13.445 1.247 1.00 89.31 89 ILE A C 1
ATOM 743 O O . ILE A 1 89 ? -10.937 12.777 2.275 1.00 89.31 89 ILE A O 1
ATOM 747 N N . HIS A 1 90 ? -9.976 14.113 0.755 1.00 91.25 90 HIS A N 1
ATOM 748 C CA . HIS A 1 90 ? -8.654 14.104 1.385 1.00 91.25 90 HIS A CA 1
ATOM 749 C C . HIS A 1 90 ? -8.688 14.566 2.847 1.00 91.25 90 HIS A C 1
ATOM 751 O O . HIS A 1 90 ? -7.958 14.008 3.653 1.00 91.25 90 HIS A O 1
ATOM 757 N N . ARG A 1 91 ? -9.560 15.518 3.213 1.00 90.75 91 ARG A N 1
ATOM 758 C CA . ARG A 1 91 ? -9.710 15.951 4.609 1.00 90.75 91 ARG A CA 1
ATOM 759 C C . ARG A 1 91 ? -10.288 14.837 5.466 1.00 90.75 91 ARG A C 1
ATOM 761 O O . ARG A 1 91 ? -9.766 14.580 6.535 1.00 90.75 91 ARG A O 1
ATOM 768 N N . SER A 1 92 ? -11.291 14.114 4.970 1.00 90.75 92 SER A N 1
ATOM 769 C CA . SER A 1 92 ? -11.838 12.951 5.680 1.00 90.75 92 SER A CA 1
ATOM 770 C C . SER A 1 92 ? -10.800 11.838 5.847 1.00 90.75 92 SER A C 1
ATOM 772 O O . SER A 1 92 ? -10.774 11.185 6.885 1.00 90.75 92 SER A O 1
ATOM 774 N N . ILE A 1 93 ? -9.919 11.646 4.861 1.00 92.88 93 ILE A N 1
ATOM 775 C CA . ILE A 1 93 ? -8.789 10.715 4.978 1.00 92.88 93 ILE A CA 1
ATOM 776 C C . ILE A 1 93 ? -7.806 11.203 6.051 1.00 92.88 93 ILE A C 1
ATOM 778 O O . ILE A 1 93 ? -7.405 10.421 6.909 1.00 92.88 93 ILE A O 1
ATOM 782 N N . THR A 1 94 ? -7.442 12.488 6.040 1.00 93.88 94 THR A N 1
ATOM 783 C CA . THR A 1 94 ? -6.571 13.081 7.063 1.00 93.88 94 THR A CA 1
ATOM 784 C C . THR A 1 94 ? -7.179 12.945 8.456 1.00 93.88 94 THR A C 1
ATOM 786 O O . THR A 1 94 ? -6.478 12.513 9.364 1.00 93.88 94 THR A O 1
ATOM 789 N N . ASP A 1 95 ? -8.468 13.242 8.625 1.00 92.88 95 ASP A N 1
ATOM 790 C CA . ASP A 1 95 ? -9.177 13.120 9.903 1.00 92.88 95 ASP A CA 1
ATOM 791 C C . ASP A 1 95 ? -9.116 11.686 10.442 1.00 92.88 95 ASP A C 1
ATOM 793 O O . ASP A 1 95 ? -8.900 11.484 11.633 1.00 92.88 95 ASP A O 1
ATOM 797 N N . PHE A 1 96 ? -9.285 10.687 9.567 1.00 94.31 96 PHE A N 1
ATOM 798 C CA . PHE A 1 96 ? -9.178 9.279 9.944 1.00 94.31 96 PHE A CA 1
ATOM 799 C C . PHE A 1 96 ? -7.782 8.946 10.479 1.00 94.31 96 PHE A C 1
ATOM 801 O O . PHE A 1 96 ? -7.654 8.380 11.558 1.00 94.31 96 PHE A O 1
ATOM 808 N N . PHE A 1 97 ? -6.727 9.350 9.767 1.00 93.75 97 PHE A N 1
ATOM 809 C CA . PHE A 1 97 ? -5.347 9.091 10.194 1.00 93.75 97 PHE A CA 1
ATOM 810 C C . PHE A 1 97 ? -4.845 10.015 11.310 1.00 93.75 97 PHE A C 1
ATOM 812 O O . PHE A 1 97 ? -3.776 9.768 11.861 1.00 93.75 97 PHE A O 1
ATOM 819 N N . SER A 1 98 ? -5.598 11.061 11.652 1.00 95.38 98 SER A N 1
ATOM 820 C CA . SER A 1 98 ? -5.306 11.941 12.791 1.00 95.38 98 SER A CA 1
ATOM 821 C C . SER A 1 98 ? -5.789 11.364 14.125 1.00 95.38 98 SER A C 1
ATOM 823 O O . SER A 1 98 ? -5.490 11.934 15.172 1.00 95.38 98 SER A O 1
ATOM 825 N N . GLN A 1 99 ? -6.536 10.255 14.099 1.00 93.81 99 GLN A N 1
ATOM 826 C CA . GLN A 1 99 ? -6.931 9.517 15.298 1.00 93.81 99 GLN A CA 1
ATOM 827 C C . GLN A 1 99 ? -5.707 8.968 16.030 1.00 93.81 99 GLN A C 1
ATOM 829 O O . GLN A 1 99 ? -4.630 8.787 15.452 1.00 93.81 99 GLN A O 1
ATOM 834 N N . SER A 1 100 ? -5.864 8.689 17.322 1.00 96.12 100 SER A N 1
ATOM 835 C CA . SER A 1 100 ? -4.774 8.096 18.081 1.00 96.12 100 SER A CA 1
ATOM 836 C C . SER A 1 100 ? -4.456 6.700 17.547 1.00 96.12 100 SER A C 1
ATOM 838 O O . SER A 1 100 ? -5.324 5.945 17.101 1.00 96.12 100 SER A O 1
ATOM 840 N N . ARG A 1 101 ? -3.179 6.322 17.630 1.00 93.38 101 ARG A N 1
ATOM 841 C CA . ARG A 1 101 ? -2.730 4.996 17.200 1.00 93.38 101 ARG A CA 1
ATOM 842 C C . ARG A 1 101 ? -3.498 3.870 17.904 1.00 93.38 101 ARG A C 1
ATOM 844 O O . ARG A 1 101 ? -3.854 2.896 17.254 1.00 93.38 101 ARG A O 1
ATOM 851 N N . ALA A 1 102 ? -3.784 4.036 19.196 1.00 95.19 102 ALA A N 1
ATOM 852 C CA . ALA A 1 102 ? -4.519 3.055 19.990 1.00 95.19 102 ALA A CA 1
ATOM 853 C C . ALA A 1 102 ? -5.962 2.856 19.492 1.00 95.19 102 ALA A C 1
ATOM 855 O O . ALA A 1 102 ? -6.435 1.726 19.433 1.00 95.19 102 ALA A O 1
ATOM 856 N N . GLU A 1 103 ? -6.653 3.928 19.090 1.00 94.69 103 GLU A N 1
ATOM 857 C CA . GLU A 1 103 ? -8.008 3.834 18.523 1.00 94.69 103 GLU A CA 1
ATOM 858 C C . GLU A 1 103 ? -8.014 3.040 17.212 1.00 94.69 103 GLU A C 1
ATOM 860 O O . GLU A 1 103 ? -8.839 2.143 17.037 1.00 94.69 103 GLU A O 1
ATOM 865 N N . ILE A 1 104 ? -7.061 3.319 16.319 1.00 94.06 104 ILE A N 1
ATOM 866 C CA . ILE A 1 104 ? -6.943 2.611 15.038 1.00 94.06 104 ILE A CA 1
ATOM 867 C C . ILE A 1 104 ? -6.578 1.137 15.262 1.00 94.06 104 ILE A C 1
ATOM 869 O O . ILE A 1 104 ? -7.165 0.260 14.632 1.00 94.06 104 ILE A O 1
ATOM 873 N N . GLU A 1 105 ? -5.633 0.848 16.161 1.00 94.94 105 GLU A N 1
ATOM 874 C CA . GLU A 1 105 ? -5.223 -0.525 16.488 1.00 94.94 105 GLU A CA 1
ATOM 875 C C . GLU A 1 105 ? -6.382 -1.342 17.076 1.00 94.94 105 GLU A C 1
ATOM 877 O O . GLU A 1 105 ? -6.596 -2.487 16.664 1.00 94.94 105 GLU A O 1
ATOM 882 N N . ASN A 1 106 ? -7.175 -0.748 17.970 1.00 95.62 106 ASN A N 1
ATOM 883 C CA . ASN A 1 106 ? -8.364 -1.392 18.524 1.00 95.62 106 ASN A CA 1
ATOM 884 C C . ASN A 1 106 ? -9.397 -1.694 17.432 1.00 95.62 106 ASN A C 1
ATOM 886 O O . ASN A 1 106 ? -9.846 -2.833 17.326 1.00 95.62 106 ASN A O 1
ATOM 890 N N . ALA A 1 107 ? -9.710 -0.721 16.571 1.00 94.31 107 ALA A N 1
ATOM 891 C CA . ALA A 1 107 ? -10.673 -0.902 15.484 1.00 94.31 107 ALA A CA 1
ATOM 892 C C . ALA A 1 107 ? -10.218 -1.959 14.460 1.00 94.31 107 ALA A C 1
ATOM 894 O O . ALA A 1 107 ? -11.025 -2.739 13.953 1.00 94.31 107 ALA A O 1
ATOM 895 N N . VAL A 1 108 ? -8.916 -2.013 14.153 1.00 95.38 108 VAL A N 1
ATOM 896 C CA . VAL A 1 108 ? -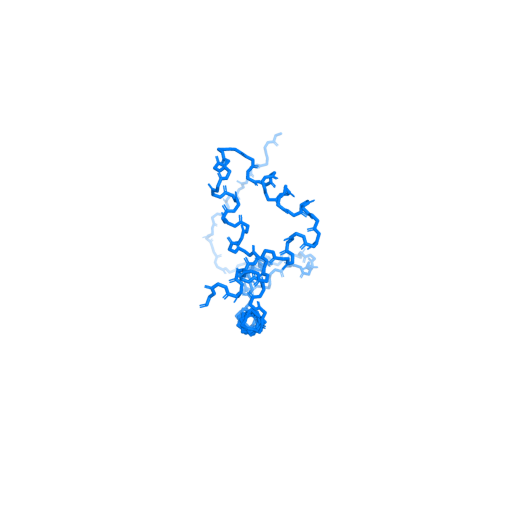8.340 -3.057 13.292 1.00 95.38 108 VAL A CA 1
ATOM 897 C C . VAL A 1 108 ? -8.469 -4.427 13.948 1.00 95.38 108 VAL A C 1
ATOM 899 O O . VAL A 1 108 ? -8.864 -5.380 13.280 1.00 95.38 108 VAL A O 1
ATOM 902 N N . THR A 1 109 ? -8.162 -4.528 15.241 1.00 95.50 109 THR A N 1
ATOM 903 C CA . THR A 1 109 ? -8.266 -5.785 15.991 1.00 95.50 109 THR A CA 1
ATOM 904 C C . THR A 1 109 ? -9.709 -6.282 16.019 1.00 95.50 109 THR A C 1
ATOM 906 O O . THR A 1 109 ? -9.957 -7.440 15.699 1.00 95.50 109 THR A O 1
ATOM 909 N N . GLU A 1 110 ? -10.664 -5.399 16.308 1.00 95.44 110 GLU A N 1
ATOM 910 C CA . GLU A 1 110 ? -12.098 -5.699 16.282 1.00 95.44 110 GLU A CA 1
ATOM 911 C C . GLU A 1 110 ? -12.542 -6.201 14.902 1.00 95.44 110 GLU A C 1
ATOM 913 O O . GLU A 1 110 ? -13.089 -7.295 14.789 1.00 95.44 110 GLU A O 1
ATOM 918 N N . TYR A 1 111 ? -12.191 -5.489 13.827 1.00 94.75 111 TYR A N 1
ATOM 919 C CA . TYR A 1 111 ? -12.517 -5.902 12.457 1.00 94.75 111 TYR A CA 1
ATOM 920 C C . TYR A 1 111 ? -11.947 -7.280 12.081 1.00 94.75 111 TYR A C 1
ATOM 922 O O . TYR A 1 111 ? -12.542 -8.010 11.284 1.00 94.75 111 TYR A O 1
ATOM 930 N N . LEU A 1 112 ? -10.762 -7.627 12.592 1.00 93.75 112 LEU A N 1
ATOM 931 C CA . LEU A 1 112 ? -10.146 -8.931 12.345 1.00 93.75 112 LEU A CA 1
ATOM 932 C C . LEU A 1 112 ? -10.808 -10.057 13.152 1.00 93.75 112 LEU A C 1
ATOM 934 O O . LEU A 1 112 ? -10.763 -11.197 12.696 1.00 93.75 112 LEU A O 1
ATOM 938 N N . LEU A 1 113 ? -11.416 -9.748 14.302 1.00 93.25 113 LEU A N 1
ATOM 939 C CA . LEU A 1 113 ? -12.141 -10.701 15.152 1.00 93.25 113 LEU A CA 1
ATOM 940 C C . LEU A 1 113 ? -13.596 -10.921 14.709 1.00 93.25 113 LEU A C 1
ATOM 942 O O . LEU A 1 113 ? -14.130 -12.005 14.915 1.00 93.25 113 LEU A O 1
ATOM 946 N N . GLU A 1 114 ? -14.233 -9.924 14.093 1.00 84.88 114 GLU A N 1
ATOM 947 C CA . GLU A 1 114 ? -15.606 -10.007 13.558 1.00 84.88 114 GLU A CA 1
ATOM 948 C C . GLU A 1 114 ? -15.751 -10.925 12.326 1.00 84.88 114 GLU A C 1
ATOM 950 O O . GLU A 1 114 ? -16.860 -11.114 11.820 1.00 84.88 114 GLU A O 1
ATOM 955 N N . LYS A 1 115 ? -14.640 -11.444 11.798 1.00 59.09 115 LYS A N 1
ATOM 956 C CA . LYS A 1 115 ? -14.559 -12.093 10.489 1.00 59.09 115 LYS A CA 1
ATOM 957 C C . LYS A 1 115 ? -14.479 -13.611 10.564 1.00 59.09 115 LYS A C 1
ATOM 959 O O . LYS A 1 115 ? -15.102 -14.246 9.683 1.00 59.09 115 LYS A O 1
#

Secondary structure (DSSP, 8-state):
------------S-----------TTPPPTTSPP--TTS--HHHHHHHHHHHHHHHHHHHHHHHH-HHHHHHHHHHHHHHHHH--SS-HHHHHHHHHTS-HHHHHHHHHHHHH--

Foldseek 3Di:
DDPDDDPDDPDDDDDPPPPPDPDDPLDAPPPDDHDDPPDDDPVRVVVVVVVVVVVVVVVVVVCVVCVLVVLLVVVLVVQLVVVVDPDDSVVSSVVSVVDDPVVSVVSSVVSVVVD